Protein AF-A0A427TPX3-F1 (afdb_monomer_lite)

Radius of gyration: 14.19 Å; chains: 1; bounding box: 25×38×35 Å

Organism: NCBI:txid62763

pLDDT: mean 79.06, std 22.0, range [30.11, 97.56]

Foldseek 3Di:
DPQDWFKWWWWDDPNDIFTDGPPDPCRVVVVVVCVVSVIDTDPDMDTDSDRVRVVVVVCCVVVVVVVVVPDDDDPPPPDD

Sequence (80 aa):
MKIKNKEFIFFSIEDIIIPQELDSEDFGEVARELIKQKAILLPVICHAESDRHAVQSYKDKIIGHSILGGGNNINKIFRI

Secondary structure (DSSP, 8-state):
-----EEEEEEEETTEEEEEETT-TTHHHHHHHHHHTTPEEEEEEEEESSHHHHHHHHHHHHHHHHHTTSSS--------

Structure (mmCIF, N/CA/C/O backbone):
data_AF-A0A427TPX3-F1
#
_entry.id   AF-A0A427TPX3-F1
#
loop_
_atom_site.group_PDB
_atom_site.id
_atom_site.type_symbol
_atom_site.label_atom_id
_atom_site.label_alt_id
_atom_site.label_comp_id
_atom_site.label_asym_id
_atom_site.label_entity_id
_atom_site.label_seq_id
_atom_site.pdbx_PDB_ins_code
_atom_site.Cartn_x
_atom_site.Cartn_y
_atom_site.Cartn_z
_atom_site.occupancy
_atom_site.B_iso_or_equiv
_atom_site.auth_seq_id
_atom_site.auth_comp_id
_atom_site.auth_asym_id
_atom_site.auth_atom_id
_atom_site.pdbx_PDB_model_num
ATOM 1 N N . MET A 1 1 ? 12.443 4.591 -23.212 1.00 45.81 1 MET A N 1
ATOM 2 C CA . MET A 1 1 ? 12.573 4.702 -21.741 1.00 45.81 1 MET A CA 1
ATOM 3 C C . MET A 1 1 ? 12.650 3.293 -21.177 1.00 45.81 1 MET A C 1
ATOM 5 O O . MET A 1 1 ? 11.762 2.514 -21.487 1.00 45.81 1 MET A O 1
ATOM 9 N N . LYS A 1 2 ? 13.703 2.925 -20.432 1.00 50.00 2 LYS A N 1
ATOM 10 C CA . LYS A 1 2 ? 13.693 1.658 -19.679 1.00 50.00 2 LYS A CA 1
ATOM 11 C C . LYS A 1 2 ? 12.706 1.833 -18.531 1.00 50.00 2 LYS A C 1
ATOM 13 O O . LYS A 1 2 ? 12.908 2.723 -17.707 1.00 50.00 2 LYS A O 1
ATOM 18 N N . ILE A 1 3 ? 11.636 1.051 -18.526 1.00 56.75 3 ILE A N 1
ATOM 19 C CA . ILE A 1 3 ? 10.666 1.080 -17.439 1.00 56.75 3 ILE A CA 1
ATOM 20 C C . ILE A 1 3 ? 11.361 0.458 -16.224 1.00 56.75 3 ILE A C 1
ATOM 22 O O . ILE A 1 3 ? 11.877 -0.657 -16.306 1.00 56.75 3 ILE A O 1
ATOM 26 N N . LYS A 1 4 ? 11.498 1.224 -15.139 1.00 69.44 4 LYS A N 1
ATOM 27 C CA . LYS A 1 4 ? 12.061 0.704 -13.893 1.00 69.44 4 LYS A CA 1
ATOM 28 C C . LYS A 1 4 ? 10.945 -0.036 -13.168 1.00 69.44 4 LYS A C 1
ATOM 30 O O . LYS A 1 4 ? 9.970 0.589 -12.764 1.00 69.44 4 LYS A O 1
ATOM 35 N N . ASN A 1 5 ? 11.097 -1.349 -13.025 1.00 85.12 5 ASN A N 1
ATOM 36 C CA . ASN A 1 5 ? 10.300 -2.111 -12.074 1.00 85.12 5 ASN A CA 1
ATOM 37 C C . ASN A 1 5 ? 10.672 -1.653 -10.664 1.00 85.12 5 ASN A C 1
ATOM 39 O O . ASN A 1 5 ? 11.853 -1.643 -10.317 1.00 85.12 5 ASN A O 1
ATOM 43 N N . LYS A 1 6 ? 9.662 -1.259 -9.896 1.00 92.88 6 LYS A N 1
ATOM 44 C CA . LYS A 1 6 ? 9.763 -0.808 -8.509 1.00 92.88 6 LYS A CA 1
ATOM 45 C C . LYS A 1 6 ? 9.202 -1.879 -7.588 1.00 92.88 6 LYS A C 1
ATOM 47 O O . LYS A 1 6 ? 8.282 -2.598 -7.987 1.00 92.88 6 LYS A O 1
ATOM 52 N N . GLU A 1 7 ? 9.728 -1.972 -6.376 1.00 94.06 7 GLU A N 1
ATOM 53 C CA . GLU A 1 7 ? 9.188 -2.856 -5.347 1.00 94.06 7 GLU A CA 1
ATOM 54 C C . GLU A 1 7 ? 8.059 -2.166 -4.587 1.00 94.06 7 GLU A C 1
ATOM 56 O O . GLU A 1 7 ? 8.185 -1.021 -4.163 1.00 94.06 7 GLU A O 1
ATOM 61 N N . PHE A 1 8 ? 6.950 -2.878 -4.412 1.00 95.00 8 PHE A N 1
ATOM 62 C CA . PHE A 1 8 ? 5.780 -2.403 -3.688 1.00 95.00 8 PHE A CA 1
ATOM 63 C C . PHE A 1 8 ? 5.419 -3.350 -2.553 1.00 95.00 8 PHE A C 1
ATOM 65 O O . PHE A 1 8 ? 5.405 -4.569 -2.745 1.00 95.00 8 PHE A O 1
ATOM 72 N N . ILE A 1 9 ? 5.041 -2.770 -1.418 1.00 94.88 9 ILE A N 1
ATOM 73 C CA . ILE A 1 9 ? 4.306 -3.412 -0.326 1.00 94.88 9 ILE A CA 1
ATOM 74 C C . ILE A 1 9 ? 2.885 -2.841 -0.271 1.00 94.88 9 ILE A C 1
ATOM 76 O O . ILE A 1 9 ? 2.592 -1.826 -0.903 1.00 94.88 9 ILE A O 1
ATOM 80 N N . PHE A 1 10 ? 1.980 -3.492 0.454 1.00 95.38 10 PHE A N 1
ATOM 81 C CA . PHE A 1 10 ? 0.571 -3.113 0.461 1.00 95.38 10 PHE A CA 1
ATOM 82 C C . PHE A 1 10 ? 0.062 -2.861 1.872 1.00 95.38 10 PHE A C 1
ATOM 84 O O . PHE A 1 10 ? 0.426 -3.561 2.815 1.00 95.38 10 PHE A O 1
ATOM 91 N N . PHE A 1 11 ? -0.839 -1.897 1.993 1.00 95.25 11 PHE A N 1
ATOM 92 C CA . PHE A 1 11 ? -1.651 -1.674 3.179 1.00 95.25 11 PHE A CA 1
ATOM 93 C C . PHE A 1 11 ?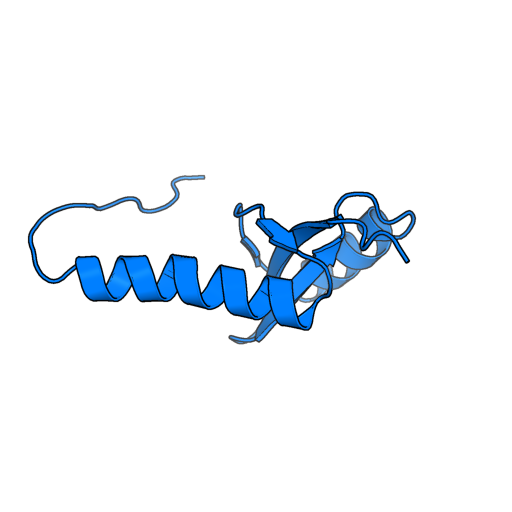 -3.118 -1.927 2.847 1.00 95.25 11 PHE A C 1
ATOM 95 O O . PHE A 1 11 ? -3.561 -1.649 1.734 1.00 95.25 11 PHE A O 1
ATOM 102 N N . SER A 1 12 ? -3.866 -2.446 3.814 1.00 94.50 12 SER A N 1
ATOM 103 C CA . SER A 1 12 ? -5.317 -2.589 3.741 1.00 94.50 12 SER A CA 1
ATOM 104 C C . SER A 1 12 ? -5.971 -1.679 4.768 1.00 94.50 12 SER A C 1
ATOM 106 O O . SER A 1 12 ? -5.683 -1.798 5.958 1.00 94.50 12 SER A O 1
ATOM 108 N N . ILE A 1 13 ? -6.879 -0.816 4.331 1.00 93.69 13 ILE A N 1
ATOM 109 C CA . ILE A 1 13 ? -7.711 0.018 5.201 1.00 93.69 13 ILE A CA 1
ATOM 110 C C . ILE A 1 13 ? -9.120 0.074 4.621 1.00 93.69 13 ILE A C 1
ATOM 112 O O . ILE A 1 13 ? -9.270 0.386 3.449 1.00 93.69 13 ILE A O 1
ATOM 116 N N . GLU A 1 14 ? -10.137 -0.270 5.416 1.00 90.81 14 GLU A N 1
ATOM 117 C CA . GLU A 1 14 ? -11.549 -0.212 4.987 1.00 90.81 14 GLU A CA 1
ATOM 118 C C . GLU A 1 14 ? -11.796 -0.879 3.613 1.00 90.81 14 GLU A C 1
ATOM 120 O O . GLU A 1 14 ? -12.410 -0.302 2.722 1.00 90.81 14 GLU A O 1
ATOM 125 N N . ASP A 1 15 ? -11.251 -2.087 3.422 1.00 83.69 15 ASP A N 1
ATOM 126 C CA . ASP A 1 15 ? -11.304 -2.868 2.170 1.00 83.69 15 ASP A CA 1
ATOM 127 C C . ASP A 1 15 ? -10.588 -2.241 0.951 1.00 83.69 15 ASP A C 1
ATOM 129 O O . ASP A 1 15 ? -10.645 -2.767 -0.166 1.00 83.69 15 ASP A O 1
ATOM 133 N N . ILE A 1 16 ? -9.842 -1.152 1.151 1.00 90.69 16 ILE A N 1
ATOM 134 C CA . ILE A 1 16 ? -9.010 -0.501 0.138 1.00 90.69 16 ILE A CA 1
ATOM 135 C C . ILE A 1 16 ? -7.570 -0.997 0.256 1.00 90.69 16 ILE A C 1
ATOM 137 O O . ILE A 1 16 ? -6.948 -0.930 1.316 1.00 90.69 16 ILE A O 1
ATOM 141 N N . ILE A 1 17 ? -7.023 -1.449 -0.875 1.00 93.19 17 ILE A N 1
ATOM 142 C CA . ILE A 1 17 ? -5.615 -1.825 -1.008 1.00 93.19 17 ILE A CA 1
ATOM 143 C C . ILE A 1 17 ? -4.813 -0.620 -1.489 1.00 93.19 17 ILE A C 1
ATOM 145 O O . ILE A 1 17 ? -5.043 -0.114 -2.589 1.00 93.19 17 ILE A O 1
ATOM 149 N N . ILE A 1 18 ? -3.843 -0.205 -0.684 1.00 94.81 18 ILE A N 1
ATOM 150 C CA . ILE A 1 18 ? -2.958 0.923 -0.956 1.00 94.81 18 ILE A CA 1
ATOM 151 C C . ILE A 1 18 ? -1.555 0.372 -1.244 1.00 94.81 18 ILE A C 1
ATOM 153 O O . ILE A 1 18 ? -0.922 -0.163 -0.329 1.00 94.81 18 ILE A O 1
ATOM 157 N N . PRO A 1 19 ? -1.056 0.460 -2.489 1.00 95.56 19 PRO A N 1
ATOM 158 C CA . PRO A 1 19 ? 0.325 0.117 -2.804 1.00 95.56 19 PRO A CA 1
ATOM 159 C C . PRO A 1 19 ? 1.254 1.215 -2.280 1.00 95.56 19 PRO A C 1
ATOM 161 O O . PRO A 1 19 ? 0.913 2.394 -2.340 1.00 95.56 19 PRO A O 1
ATOM 164 N N . GLN A 1 20 ? 2.424 0.841 -1.779 1.00 96.19 20 GLN A N 1
ATOM 165 C CA . GLN A 1 20 ? 3.479 1.759 -1.356 1.00 96.19 20 GLN A CA 1
ATOM 166 C C . GLN A 1 20 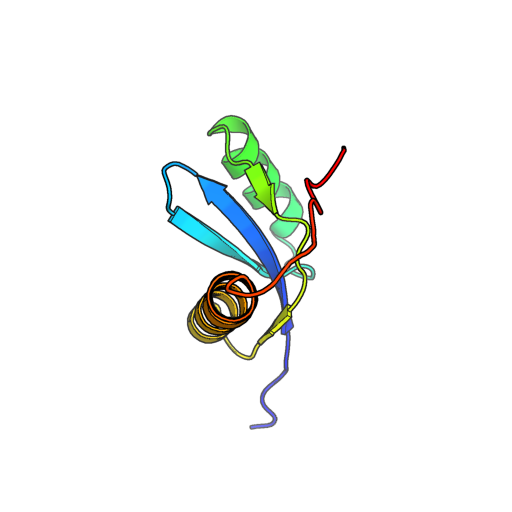? 4.815 1.275 -1.907 1.00 96.19 20 GLN A C 1
ATOM 168 O O . GLN A 1 20 ? 5.168 0.110 -1.723 1.00 96.19 20 GLN A O 1
ATOM 173 N N . GLU A 1 21 ? 5.533 2.156 -2.602 1.00 95.62 21 GLU A N 1
ATOM 174 C CA . GLU A 1 21 ? 6.877 1.869 -3.105 1.00 95.62 21 GLU A CA 1
ATOM 175 C C . GLU A 1 21 ? 7.842 1.738 -1.922 1.00 95.62 21 GLU A C 1
ATOM 177 O O . GLU A 1 21 ? 7.936 2.638 -1.088 1.00 95.62 21 GLU A O 1
ATOM 182 N N . LEU A 1 22 ? 8.531 0.601 -1.838 1.00 93.12 22 LEU A N 1
ATOM 183 C CA . LEU A 1 22 ? 9.349 0.236 -0.682 1.00 93.12 22 LEU A CA 1
ATOM 184 C C . LEU A 1 22 ? 10.575 1.148 -0.530 1.00 93.12 22 LEU A C 1
ATOM 186 O O . LEU A 1 22 ? 10.927 1.521 0.585 1.00 93.12 22 LEU A O 1
ATOM 190 N N . ASP A 1 23 ? 11.170 1.539 -1.658 1.00 93.50 23 ASP A N 1
ATOM 191 C CA . ASP A 1 23 ? 12.356 2.402 -1.727 1.00 93.50 23 ASP A CA 1
ATOM 192 C C . ASP A 1 23 ? 12.011 3.898 -1.823 1.00 93.50 23 ASP A C 1
ATOM 194 O O . ASP A 1 23 ? 12.878 4.725 -2.113 1.00 93.50 23 ASP A O 1
ATOM 198 N N . SER A 1 24 ? 10.743 4.272 -1.621 1.00 94.38 24 SER A N 1
ATOM 199 C CA . SER A 1 24 ? 10.353 5.681 -1.589 1.00 94.38 24 SER A CA 1
ATOM 200 C C . SER A 1 24 ? 10.989 6.384 -0.387 1.00 94.38 24 SER A C 1
ATOM 202 O O . SER A 1 24 ? 10.920 5.883 0.737 1.00 94.38 24 SER A O 1
ATOM 204 N N . GLU A 1 25 ? 11.551 7.577 -0.604 1.00 96.19 25 GLU A N 1
ATOM 205 C CA . GLU A 1 25 ? 12.093 8.422 0.473 1.00 96.19 25 GLU A CA 1
ATOM 206 C C . GLU A 1 25 ? 11.031 8.735 1.546 1.00 96.19 25 GLU A C 1
ATOM 208 O O . GLU A 1 25 ? 11.350 8.829 2.733 1.00 96.19 25 GLU A O 1
ATOM 213 N N . ASP A 1 26 ? 9.757 8.782 1.146 1.00 95.44 26 ASP A N 1
ATOM 214 C CA . ASP A 1 26 ? 8.625 9.106 2.016 1.00 95.44 26 ASP A CA 1
ATOM 215 C C . ASP A 1 26 ? 7.972 7.867 2.654 1.00 95.44 26 ASP A C 1
ATOM 217 O O . ASP A 1 26 ? 7.027 7.999 3.439 1.00 95.44 26 ASP A O 1
ATOM 221 N N . PHE A 1 27 ? 8.464 6.650 2.369 1.00 94.62 27 PHE A N 1
ATOM 222 C CA . PHE A 1 27 ? 7.836 5.395 2.807 1.00 94.62 27 PHE A CA 1
ATOM 223 C C . PHE A 1 27 ? 7.549 5.384 4.313 1.00 94.62 27 PHE A C 1
ATOM 225 O O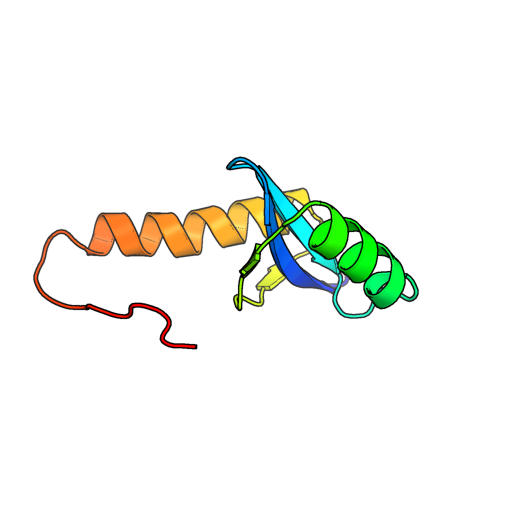 . PHE A 1 27 ? 6.450 5.042 4.752 1.00 94.62 27 PHE A O 1
ATOM 232 N N . GLY A 1 28 ? 8.527 5.801 5.121 1.00 94.62 28 GLY A N 1
ATOM 233 C CA . G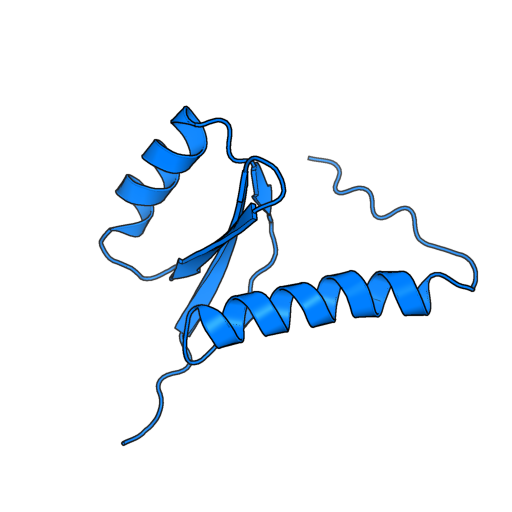LY A 1 28 ? 8.398 5.815 6.576 1.00 94.62 28 GLY A CA 1
ATOM 234 C C . GLY A 1 28 ? 7.342 6.798 7.089 1.00 94.62 28 GLY A C 1
ATOM 235 O O . GLY A 1 28 ? 6.694 6.522 8.099 1.00 94.62 28 GLY A O 1
ATOM 236 N N . GLU A 1 29 ? 7.149 7.937 6.423 1.00 97.38 29 GLU A N 1
ATOM 237 C CA . GLU A 1 29 ? 6.110 8.903 6.785 1.00 97.38 29 GLU A CA 1
ATOM 238 C C . GLU A 1 29 ? 4.725 8.380 6.413 1.00 97.38 29 GLU A C 1
ATOM 240 O O . GLU A 1 29 ? 3.857 8.286 7.284 1.00 97.38 29 GLU A O 1
ATOM 245 N N . VAL A 1 30 ? 4.550 7.944 5.164 1.00 95.75 30 VAL A N 1
ATOM 246 C CA . VAL A 1 30 ? 3.263 7.441 4.673 1.00 95.75 30 VAL A CA 1
ATOM 247 C C . VAL A 1 30 ? 2.825 6.201 5.451 1.00 95.75 30 VAL A C 1
ATOM 249 O O . VAL A 1 30 ? 1.681 6.130 5.902 1.00 95.75 30 VAL A O 1
ATOM 252 N N . ALA A 1 31 ? 3.734 5.254 5.705 1.00 95.25 31 ALA A N 1
ATOM 253 C CA . ALA A 1 31 ? 3.438 4.063 6.497 1.00 95.25 31 ALA A CA 1
ATOM 254 C C . ALA A 1 31 ? 2.942 4.417 7.908 1.00 95.25 31 ALA A C 1
ATOM 256 O O . ALA A 1 31 ? 1.981 3.819 8.390 1.00 95.25 31 ALA A O 1
ATOM 257 N N . ARG A 1 32 ? 3.550 5.412 8.571 1.00 97.06 32 ARG A N 1
ATOM 258 C CA . ARG A 1 32 ? 3.102 5.864 9.898 1.00 97.06 32 ARG A CA 1
ATOM 259 C C . ARG A 1 32 ? 1.695 6.450 9.858 1.00 97.06 32 ARG A C 1
ATOM 261 O O . ARG A 1 32 ? 0.900 6.132 10.742 1.00 97.06 32 ARG A O 1
ATOM 268 N N . GLU A 1 33 ? 1.374 7.271 8.863 1.00 97.56 33 GLU A N 1
ATOM 269 C CA . GLU A 1 33 ? 0.032 7.853 8.734 1.00 97.56 33 GLU A CA 1
ATOM 270 C C . GLU A 1 33 ? -1.030 6.794 8.423 1.00 97.56 33 GLU A C 1
ATOM 272 O O . GLU A 1 33 ? -2.110 6.817 9.013 1.00 97.56 33 GLU A O 1
ATOM 277 N N . LEU A 1 34 ? -0.710 5.806 7.585 1.00 96.25 34 LEU A N 1
ATOM 278 C CA . LEU A 1 34 ? -1.591 4.666 7.325 1.00 96.25 34 LEU A CA 1
ATOM 279 C C . LEU A 1 34 ? -1.836 3.843 8.599 1.00 96.25 34 LEU A C 1
ATOM 281 O O . LEU A 1 34 ? -2.976 3.506 8.916 1.00 96.25 34 LEU A O 1
ATOM 285 N N . ILE A 1 35 ? -0.791 3.579 9.387 1.00 94.69 35 ILE A N 1
ATOM 286 C CA . ILE A 1 35 ? -0.909 2.850 10.660 1.00 94.69 35 ILE A CA 1
ATOM 287 C C . ILE A 1 35 ? -1.775 3.621 11.668 1.00 94.69 35 ILE A C 1
ATOM 289 O O . ILE A 1 35 ? -2.612 3.014 12.338 1.00 94.69 35 ILE A O 1
ATOM 293 N N . LYS A 1 36 ? -1.643 4.953 11.765 1.00 96.62 36 LYS A N 1
ATOM 294 C CA . LYS A 1 36 ? -2.519 5.787 12.617 1.00 96.62 36 LYS A CA 1
ATOM 295 C C . LYS A 1 36 ? -3.991 5.678 12.219 1.00 96.62 36 LYS A C 1
ATOM 297 O O . LYS A 1 36 ? -4.863 5.716 13.084 1.00 96.62 36 LYS A O 1
ATOM 302 N N . GLN A 1 37 ? -4.258 5.490 10.930 1.00 96.00 37 GLN A N 1
ATOM 303 C CA . GLN A 1 37 ? -5.594 5.247 10.388 1.00 96.00 37 GLN A CA 1
ATOM 304 C C . GLN A 1 37 ? -6.045 3.781 10.531 1.00 96.00 37 GLN A C 1
ATOM 306 O O . GLN A 1 37 ? -7.090 3.404 10.013 1.00 96.00 37 GLN A O 1
ATOM 311 N N . LYS A 1 38 ? -5.305 2.955 11.286 1.00 95.44 38 LYS A N 1
ATOM 312 C CA . LYS A 1 38 ? -5.569 1.524 11.518 1.00 95.44 38 LYS A CA 1
ATOM 313 C C . LYS A 1 38 ? -5.432 0.658 10.261 1.00 95.44 38 LYS A C 1
ATOM 315 O O . LYS A 1 38 ? -6.026 -0.418 10.197 1.00 95.44 38 LYS A O 1
ATOM 320 N N . ALA A 1 39 ? -4.638 1.093 9.283 1.00 96.25 39 ALA A N 1
ATOM 321 C CA . ALA A 1 39 ? -4.299 0.247 8.150 1.00 96.25 39 ALA A CA 1
ATOM 322 C C . ALA A 1 39 ? -3.476 -0.972 8.600 1.00 96.25 39 ALA A C 1
ATOM 324 O O . ALA A 1 39 ? -2.609 -0.880 9.471 1.00 96.25 39 ALA A O 1
ATOM 325 N N . ILE A 1 40 ? -3.726 -2.115 7.967 1.00 93.50 40 ILE A N 1
ATOM 326 C CA . ILE A 1 40 ? -3.005 -3.367 8.190 1.00 93.50 40 ILE A CA 1
ATOM 327 C C . ILE A 1 40 ? -1.938 -3.505 7.111 1.00 93.50 40 ILE A C 1
ATOM 329 O O . ILE A 1 40 ? -2.249 -3.445 5.921 1.00 93.50 40 ILE A O 1
ATOM 333 N N . LEU A 1 41 ? -0.688 -3.726 7.516 1.00 92.81 41 LEU A N 1
ATOM 334 C CA . LEU A 1 41 ? 0.383 -4.057 6.583 1.00 92.81 41 LEU A CA 1
ATOM 335 C C . LEU A 1 41 ? 0.169 -5.470 6.033 1.00 92.81 41 LEU A C 1
ATOM 337 O O . LEU A 1 41 ? 0.080 -6.441 6.784 1.00 92.81 41 LEU A O 1
ATOM 341 N N . LEU A 1 42 ? 0.125 -5.588 4.714 1.00 91.06 42 LEU A N 1
ATOM 342 C CA . LEU A 1 42 ? 0.016 -6.855 4.013 1.00 91.06 42 LEU A CA 1
ATOM 343 C C . LEU A 1 42 ? 1.428 -7.295 3.600 1.00 91.06 42 LEU A C 1
ATOM 345 O O . LEU A 1 42 ? 2.067 -6.607 2.800 1.00 91.06 42 LEU A O 1
ATOM 349 N N . PRO A 1 43 ? 1.934 -8.438 4.097 1.00 83.81 43 PRO A N 1
ATOM 350 C CA . PRO A 1 43 ? 3.308 -8.894 3.871 1.00 83.81 43 PRO A CA 1
ATOM 351 C C . PRO A 1 43 ? 3.469 -9.553 2.490 1.00 83.81 43 PRO A C 1
ATOM 353 O O . PRO A 1 43 ? 3.921 -10.689 2.356 1.00 83.81 43 PRO A O 1
ATOM 356 N N . VAL A 1 44 ? 3.047 -8.847 1.445 1.00 86.31 44 VAL A N 1
ATOM 357 C CA . VAL A 1 44 ? 3.196 -9.243 0.047 1.00 86.31 44 VAL A CA 1
ATOM 358 C C . VAL A 1 44 ? 4.044 -8.184 -0.631 1.00 86.31 44 VAL A C 1
ATOM 360 O O . VAL A 1 44 ? 3.691 -7.012 -0.607 1.00 86.31 44 VAL A O 1
ATOM 363 N N . ILE A 1 45 ? 5.134 -8.612 -1.265 1.00 90.69 45 ILE A N 1
ATOM 364 C CA . ILE A 1 45 ? 5.962 -7.738 -2.096 1.00 90.69 45 ILE A CA 1
ATOM 365 C C . ILE A 1 45 ? 5.724 -8.088 -3.567 1.00 90.69 45 ILE A C 1
ATOM 367 O O . ILE A 1 45 ? 5.593 -9.265 -3.947 1.00 90.69 45 ILE A O 1
ATOM 371 N N . CYS A 1 46 ? 5.620 -7.073 -4.420 1.00 90.44 46 CYS A N 1
ATOM 372 C CA . CYS A 1 46 ? 5.589 -7.258 -5.866 1.00 90.44 46 CYS A CA 1
ATOM 373 C C . CYS A 1 46 ? 6.466 -6.243 -6.585 1.00 90.44 46 CYS A C 1
ATOM 375 O O . CYS A 1 46 ? 6.723 -5.162 -6.069 1.00 90.44 46 CYS A O 1
ATOM 377 N N . HIS A 1 47 ? 6.863 -6.600 -7.801 1.00 92.44 47 HIS A N 1
ATOM 378 C CA . HIS A 1 47 ? 7.543 -5.695 -8.708 1.00 92.44 47 HIS A CA 1
ATOM 379 C C . HIS A 1 47 ? 6.527 -5.178 -9.720 1.00 92.44 47 HIS A C 1
ATOM 381 O O . HIS A 1 47 ? 5.841 -5.982 -10.355 1.00 92.44 47 HIS A O 1
ATOM 387 N N . ALA A 1 48 ? 6.416 -3.863 -9.861 1.00 91.56 48 ALA A N 1
ATOM 388 C CA . ALA A 1 48 ? 5.490 -3.246 -10.797 1.00 91.56 48 ALA A CA 1
ATOM 389 C C . ALA A 1 48 ? 6.034 -1.926 -11.345 1.00 91.56 48 ALA A C 1
ATOM 391 O O . ALA A 1 48 ? 6.918 -1.292 -10.774 1.00 91.56 48 ALA A O 1
ATOM 392 N N . GLU A 1 49 ? 5.472 -1.499 -12.470 1.00 91.62 49 GLU A N 1
ATOM 393 C CA . GLU A 1 49 ? 5.861 -0.257 -13.145 1.00 91.62 49 GLU A CA 1
ATOM 394 C C . GLU A 1 49 ? 5.061 0.961 -12.651 1.00 91.62 49 GLU A C 1
ATOM 396 O O . GLU A 1 49 ? 5.413 2.104 -12.930 1.00 91.62 49 GLU A O 1
ATOM 401 N N . SER A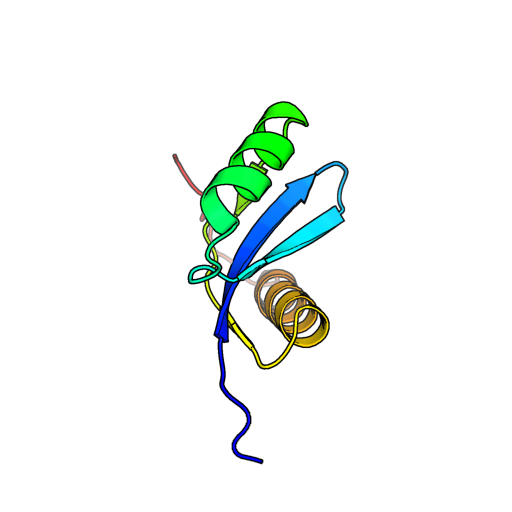 1 50 ? 3.949 0.715 -11.952 1.00 91.81 50 SER A N 1
ATOM 402 C CA . SER A 1 50 ? 3.045 1.729 -11.407 1.00 91.81 50 SER A CA 1
ATOM 403 C C . SER A 1 50 ? 2.185 1.146 -10.285 1.00 91.81 50 SER A C 1
ATOM 405 O O . SER A 1 50 ? 1.969 -0.067 -10.236 1.00 91.81 50 SER A O 1
ATOM 407 N N . ASP A 1 51 ? 1.598 2.012 -9.465 1.00 91.50 51 ASP A N 1
ATOM 408 C CA . ASP A 1 51 ? 0.635 1.666 -8.412 1.00 91.50 51 ASP A CA 1
ATOM 409 C C . ASP A 1 51 ? -0.534 0.835 -8.952 1.00 91.50 51 ASP A C 1
ATOM 411 O O . ASP A 1 51 ? -0.944 -0.161 -8.355 1.00 91.50 51 ASP A O 1
ATOM 415 N N . ARG A 1 52 ? -1.044 1.195 -10.139 1.00 92.56 52 ARG A N 1
ATOM 416 C CA . ARG A 1 52 ? -2.126 0.459 -10.804 1.00 92.56 52 ARG A CA 1
ATOM 417 C C . ARG A 1 52 ? -1.702 -0.970 -11.144 1.00 92.56 52 ARG A C 1
ATOM 419 O O . ARG A 1 52 ? -2.471 -1.902 -10.908 1.00 92.56 52 ARG A O 1
ATOM 426 N N . HIS A 1 53 ? -0.495 -1.150 -11.682 1.00 91.56 53 HIS A N 1
ATOM 427 C CA . HIS A 1 53 ? 0.055 -2.478 -11.966 1.00 91.56 53 HIS A CA 1
ATOM 428 C C . HIS A 1 53 ? 0.344 -3.264 -10.677 1.00 91.56 53 HIS A C 1
ATOM 430 O O . HIS A 1 53 ? 0.113 -4.473 -10.647 1.00 91.56 53 HIS A O 1
ATOM 436 N N . ALA A 1 54 ? 0.775 -2.597 -9.603 1.00 92.44 54 ALA A N 1
ATOM 437 C CA . ALA A 1 54 ? 1.002 -3.219 -8.300 1.00 92.44 54 ALA A CA 1
ATOM 438 C C . ALA A 1 54 ? -0.306 -3.759 -7.704 1.00 92.44 54 ALA A C 1
ATOM 440 O O . ALA A 1 54 ? -0.381 -4.927 -7.325 1.00 92.44 54 ALA A O 1
ATOM 441 N N . VAL A 1 55 ? -1.370 -2.949 -7.694 1.00 91.88 55 VAL A N 1
ATOM 442 C CA . VAL A 1 55 ? -2.695 -3.360 -7.199 1.00 91.88 55 VAL A CA 1
ATOM 443 C C . VAL A 1 55 ? -3.272 -4.493 -8.039 1.00 91.88 55 VAL A C 1
ATOM 445 O O . VAL A 1 55 ? -3.824 -5.437 -7.476 1.00 91.88 55 VAL A O 1
ATOM 448 N N . GLN A 1 56 ? -3.131 -4.438 -9.368 1.00 90.56 56 GLN A N 1
ATOM 449 C CA . GLN A 1 56 ? -3.565 -5.538 -10.230 1.00 90.56 56 GLN A CA 1
ATOM 450 C C . GLN A 1 56 ? -2.806 -6.827 -9.892 1.00 90.56 56 GLN A C 1
ATOM 452 O O . GLN A 1 56 ? -3.431 -7.853 -9.654 1.00 90.56 56 GLN A O 1
ATOM 457 N N . SER A 1 57 ? -1.480 -6.750 -9.748 1.00 87.75 57 SER A N 1
ATOM 458 C CA . SER A 1 57 ? -0.640 -7.896 -9.381 1.00 87.75 57 SER A CA 1
ATOM 459 C C . SER A 1 57 ? -1.001 -8.475 -8.010 1.00 87.75 57 SER A C 1
ATOM 461 O O . SER A 1 57 ? -0.984 -9.692 -7.823 1.00 87.75 57 SER A O 1
ATOM 463 N N . TYR A 1 58 ? -1.342 -7.622 -7.040 1.00 88.06 58 TYR A N 1
ATOM 464 C CA . TYR A 1 58 ? -1.828 -8.054 -5.732 1.00 88.06 58 TYR A CA 1
ATOM 465 C C . TYR A 1 58 ? -3.164 -8.794 -5.846 1.00 88.06 58 TYR A C 1
ATOM 467 O O . TYR A 1 58 ? -3.303 -9.899 -5.318 1.00 88.06 58 TYR A O 1
ATOM 475 N N . LYS A 1 59 ? -4.128 -8.225 -6.582 1.00 85.38 59 LYS A N 1
ATOM 476 C CA . LYS A 1 59 ? -5.433 -8.851 -6.828 1.00 85.38 59 LYS A CA 1
ATOM 477 C C . LYS A 1 59 ? -5.274 -10.198 -7.521 1.00 85.38 59 LYS A C 1
ATOM 479 O O . LYS A 1 59 ? -5.866 -11.163 -7.058 1.00 85.38 59 LYS A O 1
ATOM 484 N N . ASP A 1 60 ? -4.422 -10.298 -8.535 1.00 82.69 60 ASP A N 1
ATOM 485 C CA . ASP A 1 60 ? -4.172 -11.553 -9.248 1.00 82.69 60 ASP A CA 1
ATOM 486 C C . ASP A 1 60 ? -3.547 -12.617 -8.330 1.00 82.69 60 ASP A C 1
ATOM 488 O O . ASP A 1 60 ? -3.921 -13.784 -8.399 1.00 82.69 60 ASP A O 1
ATOM 492 N N . LYS A 1 61 ? -2.649 -12.235 -7.409 1.00 76.75 61 LYS A N 1
ATOM 493 C CA . LYS A 1 61 ? -2.049 -13.165 -6.432 1.00 76.75 61 LYS A CA 1
ATOM 494 C C . LYS A 1 61 ? -3.029 -13.640 -5.355 1.00 76.75 61 LYS A C 1
ATOM 496 O O . LYS A 1 61 ? -2.941 -14.789 -4.926 1.00 76.75 61 LYS A O 1
ATOM 501 N N . ILE A 1 62 ? -3.928 -12.777 -4.885 1.00 72.06 62 ILE A N 1
ATOM 502 C CA . ILE A 1 62 ? -4.909 -13.120 -3.842 1.00 72.06 62 ILE A CA 1
ATOM 503 C C . ILE A 1 62 ? -6.116 -13.854 -4.441 1.00 72.06 62 ILE A C 1
ATOM 505 O O . ILE A 1 62 ? -6.516 -14.894 -3.924 1.00 72.06 62 ILE A O 1
ATOM 509 N N . ILE A 1 63 ? -6.656 -13.365 -5.561 1.00 58.28 63 ILE A N 1
ATOM 510 C CA . ILE A 1 63 ? -7.778 -13.986 -6.281 1.00 58.28 63 ILE A CA 1
ATOM 511 C C . ILE A 1 63 ? -7.322 -15.278 -6.971 1.00 58.28 63 ILE A C 1
ATOM 513 O O . ILE A 1 63 ? -8.028 -16.280 -6.952 1.00 58.28 63 ILE A O 1
ATOM 517 N N . GLY A 1 64 ? -6.106 -15.309 -7.518 1.00 51.19 64 GLY A N 1
ATOM 518 C CA . GLY A 1 64 ? -5.516 -16.534 -8.058 1.00 51.19 64 GLY A CA 1
ATOM 519 C C . GLY A 1 64 ? -5.390 -17.632 -7.001 1.00 51.19 64 GLY A C 1
ATOM 520 O O . GLY A 1 64 ? -5.656 -18.795 -7.293 1.00 51.19 64 GLY A O 1
ATOM 521 N N . HIS A 1 65 ? -5.088 -17.275 -5.747 1.00 50.31 65 HIS A N 1
ATOM 522 C CA . HIS A 1 65 ? -5.122 -18.232 -4.640 1.00 50.31 65 HIS A CA 1
ATOM 523 C C . HIS A 1 65 ? -6.541 -18.631 -4.214 1.00 50.31 65 HIS A C 1
ATOM 525 O O . HIS A 1 65 ? -6.730 -19.776 -3.808 1.00 50.31 65 HIS A O 1
ATOM 531 N N . SER A 1 66 ? -7.545 -17.752 -4.314 1.00 43.06 66 SER A N 1
ATOM 532 C CA . SER A 1 66 ? -8.924 -18.109 -3.951 1.00 43.06 66 SER A CA 1
ATOM 533 C C . SER A 1 66 ? -9.611 -18.993 -4.999 1.00 43.06 66 SER A C 1
ATOM 535 O O . SER A 1 66 ? -10.391 -19.866 -4.627 1.00 43.06 66 SER A O 1
ATOM 537 N N . ILE A 1 67 ? -9.270 -18.858 -6.287 1.00 41.81 67 ILE A N 1
ATOM 538 C CA . ILE A 1 67 ? -9.793 -19.724 -7.361 1.00 41.81 67 ILE A CA 1
ATOM 539 C C . ILE A 1 67 ? -9.101 -21.101 -7.357 1.00 41.81 67 ILE A C 1
ATOM 541 O O . ILE A 1 67 ? -9.742 -22.114 -7.633 1.00 41.81 67 ILE A O 1
ATOM 545 N N . LEU A 1 68 ? -7.826 -21.181 -6.959 1.00 43.03 68 LEU A N 1
ATOM 546 C CA . LEU A 1 68 ? -7.133 -22.462 -6.746 1.00 43.03 68 LEU A CA 1
ATOM 547 C C . LEU A 1 68 ? -7.518 -23.146 -5.415 1.00 43.03 68 LEU A C 1
ATOM 549 O O . LEU A 1 68 ? -7.141 -24.291 -5.183 1.00 43.03 68 LEU A O 1
ATOM 553 N N . GLY A 1 69 ? -8.314 -22.485 -4.566 1.00 39.72 69 GLY A N 1
ATOM 554 C CA . GLY A 1 69 ? -8.827 -23.000 -3.291 1.00 39.72 69 GLY A CA 1
ATOM 555 C C . GLY A 1 69 ? -10.047 -23.927 -3.398 1.00 39.72 69 GLY A C 1
ATOM 556 O O . GLY A 1 69 ? -10.609 -24.305 -2.374 1.00 39.72 69 GLY A O 1
ATOM 557 N N . GLY A 1 70 ? -10.456 -24.319 -4.611 1.00 37.62 70 GLY A N 1
ATOM 558 C CA . GLY A 1 70 ? -11.510 -25.314 -4.865 1.00 37.62 70 GLY A CA 1
ATOM 559 C C . GLY A 1 70 ? -11.083 -26.775 -4.665 1.00 37.62 70 GLY A C 1
ATOM 560 O O . GLY A 1 70 ? -11.800 -27.685 -5.075 1.00 37.62 70 GLY A O 1
ATOM 561 N N . GLY A 1 71 ? -9.921 -27.022 -4.058 1.00 35.84 71 GLY A N 1
ATOM 562 C CA . GLY A 1 71 ? -9.439 -28.364 -3.756 1.00 35.84 71 GLY A CA 1
ATOM 563 C C . GLY A 1 71 ? -8.403 -28.345 -2.641 1.00 35.84 71 GLY A C 1
ATOM 564 O O . GLY A 1 71 ? -7.242 -28.078 -2.899 1.00 35.84 71 GLY A O 1
ATOM 565 N N . ASN A 1 72 ? -8.854 -28.642 -1.419 1.00 43.81 72 ASN A N 1
ATOM 566 C CA . ASN A 1 72 ? -8.094 -29.104 -0.250 1.00 43.81 72 ASN A CA 1
ATOM 567 C C . ASN A 1 72 ? -6.686 -28.525 0.010 1.00 43.81 72 ASN A C 1
ATOM 569 O O . ASN A 1 72 ? -5.717 -28.862 -0.666 1.00 43.81 72 ASN A O 1
ATOM 573 N N . ASN A 1 73 ? -6.566 -27.884 1.182 1.00 46.06 73 ASN A N 1
ATOM 574 C CA . ASN A 1 73 ? -5.370 -27.269 1.779 1.00 46.06 73 ASN A CA 1
ATOM 575 C C . ASN A 1 73 ? -5.084 -25.905 1.138 1.00 46.06 73 ASN A C 1
ATOM 577 O O . ASN A 1 73 ? -4.883 -25.807 -0.057 1.00 46.06 73 ASN A O 1
ATOM 581 N N . ILE A 1 74 ? -5.060 -24.789 1.866 1.00 42.34 74 ILE A N 1
ATOM 582 C CA . ILE A 1 74 ? -4.158 -24.554 2.990 1.00 42.34 74 ILE A CA 1
ATOM 583 C C . ILE A 1 74 ? -4.747 -23.459 3.886 1.00 42.34 74 ILE A C 1
ATOM 585 O O . ILE A 1 74 ? -4.924 -22.317 3.465 1.00 42.34 74 ILE A O 1
ATOM 589 N N . ASN A 1 75 ? -4.921 -23.785 5.166 1.00 39.84 75 ASN A N 1
ATOM 590 C CA . ASN A 1 75 ? -4.720 -22.821 6.23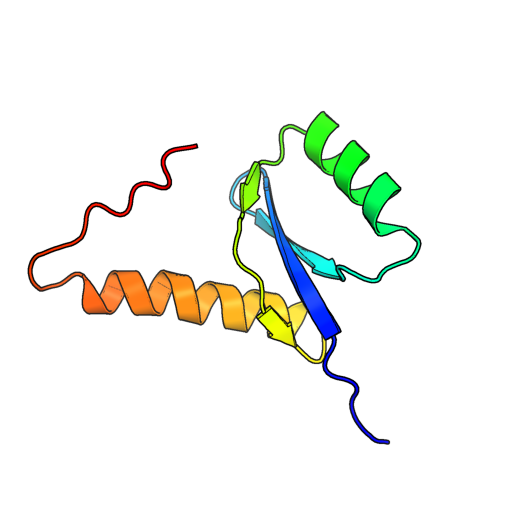9 1.00 39.84 75 ASN A CA 1
ATOM 591 C C . ASN A 1 75 ? -3.277 -22.294 6.139 1.00 39.84 75 ASN A C 1
ATOM 593 O O . ASN A 1 75 ? -2.369 -22.817 6.777 1.00 39.84 75 ASN A O 1
ATOM 597 N N . LYS A 1 76 ? -3.045 -21.259 5.334 1.00 41.97 76 LYS A N 1
ATOM 598 C CA . LYS A 1 76 ? -1.970 -20.296 5.586 1.00 41.97 76 LYS A CA 1
ATOM 599 C C . LYS A 1 76 ? -2.615 -18.988 6.012 1.00 41.97 76 LYS A C 1
ATOM 601 O O . LYS A 1 76 ? -2.512 -17.954 5.367 1.00 41.97 76 LYS A O 1
ATOM 606 N N . ILE A 1 77 ? -3.300 -19.092 7.149 1.00 42.34 77 ILE A N 1
ATOM 607 C CA . ILE A 1 77 ? -3.433 -17.989 8.091 1.00 42.34 77 ILE A CA 1
ATOM 608 C C . ILE A 1 77 ? -2.009 -17.469 8.297 1.00 42.34 77 ILE A C 1
ATOM 610 O O . ILE A 1 77 ? -1.141 -18.217 8.756 1.00 42.34 77 ILE A O 1
ATOM 614 N N . PHE A 1 78 ? -1.754 -16.222 7.904 1.00 39.28 78 PHE A N 1
ATOM 615 C CA . PHE A 1 78 ? -0.591 -15.488 8.379 1.00 39.28 78 PHE A CA 1
ATOM 616 C C . PHE A 1 78 ? -0.700 -15.445 9.906 1.00 39.28 78 PHE A C 1
ATOM 618 O O . PHE A 1 78 ? -1.471 -14.668 10.459 1.00 39.28 78 PHE A O 1
ATOM 625 N N . ARG A 1 79 ? 0.003 -16.354 10.587 1.00 30.11 79 ARG A N 1
ATOM 626 C CA . ARG A 1 79 ? 0.327 -16.188 12.000 1.00 30.11 79 ARG A CA 1
ATOM 627 C C . ARG A 1 79 ? 1.454 -15.166 12.056 1.00 30.11 79 ARG A C 1
ATOM 629 O O . ARG A 1 79 ? 2.578 -15.489 11.677 1.00 30.11 79 ARG A O 1
ATOM 636 N N . ILE A 1 80 ? 1.109 -13.958 12.481 1.00 35.78 80 ILE A N 1
ATOM 637 C CA . ILE A 1 80 ? 2.015 -13.059 13.194 1.00 35.78 80 ILE A CA 1
ATOM 638 C C . ILE A 1 80 ? 1.550 -13.091 14.646 1.00 35.78 80 ILE A C 1
ATOM 640 O O . ILE A 1 80 ? 0.313 -13.037 14.843 1.00 35.78 80 ILE A O 1
#